Protein AF-A0AAW4WIC8-F1 (afdb_monomer)

Structure (mmCIF, N/CA/C/O backbone):
data_AF-A0AAW4WIC8-F1
#
_entry.id   AF-A0AAW4WIC8-F1
#
loop_
_atom_site.group_PDB
_atom_site.id
_atom_site.type_symbol
_atom_site.label_atom_id
_atom_site.label_alt_id
_atom_site.label_comp_id
_atom_site.label_asym_id
_atom_site.label_entity_id
_atom_site.label_seq_id
_atom_site.pdbx_PDB_ins_code
_atom_site.Cartn_x
_atom_site.Cartn_y
_atom_site.Cartn_z
_atom_site.occupancy
_atom_site.B_iso_or_equiv
_atom_site.auth_seq_id
_atom_site.auth_comp_id
_atom_site.auth_asym_id
_atom_site.auth_atom_id
_atom_site.pdbx_PDB_model_num
ATOM 1 N N . MET A 1 1 ? 14.774 10.298 -3.443 1.00 49.50 1 MET A N 1
ATOM 2 C CA . MET A 1 1 ? 14.544 8.847 -3.304 1.00 49.50 1 MET A CA 1
ATOM 3 C C . MET A 1 1 ? 13.129 8.686 -2.784 1.00 49.50 1 MET A C 1
ATOM 5 O O . MET A 1 1 ? 12.834 9.270 -1.749 1.00 49.50 1 MET A O 1
ATOM 9 N N . ILE A 1 2 ? 12.226 8.054 -3.536 1.00 53.84 2 ILE A N 1
ATOM 10 C CA . ILE A 1 2 ? 10.863 7.819 -3.039 1.00 53.84 2 ILE A CA 1
ATOM 11 C C . ILE A 1 2 ? 11.005 6.844 -1.876 1.00 53.84 2 ILE A C 1
ATOM 13 O O . ILE A 1 2 ? 11.567 5.764 -2.050 1.00 53.84 2 ILE A O 1
ATOM 17 N N . LYS A 1 3 ? 10.554 7.234 -0.688 1.00 72.44 3 LYS A N 1
ATOM 18 C CA . LYS A 1 3 ? 10.558 6.358 0.480 1.00 72.44 3 LYS A CA 1
ATOM 19 C C . LYS A 1 3 ? 9.351 5.424 0.397 1.00 72.44 3 LYS A C 1
ATOM 21 O O . LYS A 1 3 ? 8.388 5.569 1.139 1.00 72.44 3 LYS A O 1
ATOM 26 N N . VAL A 1 4 ? 9.398 4.504 -0.568 1.00 75.75 4 VAL A N 1
ATOM 27 C CA . VAL A 1 4 ? 8.315 3.555 -0.882 1.00 75.75 4 VAL A CA 1
ATOM 28 C C . VAL A 1 4 ? 7.869 2.797 0.369 1.00 75.75 4 VAL A C 1
ATOM 30 O O . VAL A 1 4 ? 6.677 2.601 0.566 1.00 75.75 4 VAL A O 1
ATOM 33 N N . GLU A 1 5 ? 8.810 2.459 1.253 1.00 81.56 5 GLU A N 1
ATOM 34 C CA . GLU A 1 5 ? 8.528 1.884 2.571 1.00 81.56 5 GLU A CA 1
ATOM 35 C C . GLU A 1 5 ? 7.619 2.767 3.436 1.00 81.56 5 GLU A C 1
ATOM 37 O O . GLU A 1 5 ? 6.621 2.275 3.954 1.00 81.56 5 GLU A O 1
ATOM 42 N N . GLU A 1 6 ? 7.954 4.050 3.619 1.00 82.50 6 GLU A N 1
ATOM 43 C CA . GLU A 1 6 ? 7.175 4.953 4.478 1.00 82.50 6 GLU A CA 1
ATOM 44 C C . GLU A 1 6 ? 5.765 5.146 3.922 1.00 82.50 6 GLU A C 1
ATOM 46 O O . GLU A 1 6 ? 4.796 5.097 4.676 1.00 82.50 6 GLU A O 1
ATOM 51 N N . THR A 1 7 ? 5.645 5.297 2.601 1.00 84.75 7 THR A N 1
ATOM 52 C CA . THR A 1 7 ? 4.344 5.394 1.936 1.00 84.75 7 THR A CA 1
ATOM 53 C C . THR A 1 7 ? 3.537 4.114 2.122 1.00 84.75 7 THR A C 1
ATOM 55 O O . THR A 1 7 ? 2.395 4.181 2.554 1.00 84.75 7 THR A O 1
ATOM 58 N N . LEU A 1 8 ? 4.117 2.941 1.857 1.00 83.19 8 LEU A N 1
ATOM 59 C CA . LEU A 1 8 ? 3.405 1.673 2.017 1.00 83.19 8 LEU A CA 1
ATOM 60 C C . LEU A 1 8 ? 2.967 1.435 3.462 1.00 83.19 8 LEU A C 1
ATOM 62 O O . LEU A 1 8 ? 1.835 1.019 3.673 1.00 83.19 8 LEU A O 1
ATOM 66 N N . LYS A 1 9 ? 3.822 1.721 4.449 1.00 84.81 9 LYS A N 1
ATOM 67 C CA . LYS A 1 9 ? 3.450 1.601 5.866 1.00 84.81 9 LYS A CA 1
ATOM 68 C C . LYS A 1 9 ? 2.268 2.498 6.215 1.00 84.81 9 LYS A C 1
ATOM 70 O O . LYS A 1 9 ? 1.295 1.998 6.762 1.00 84.81 9 LYS 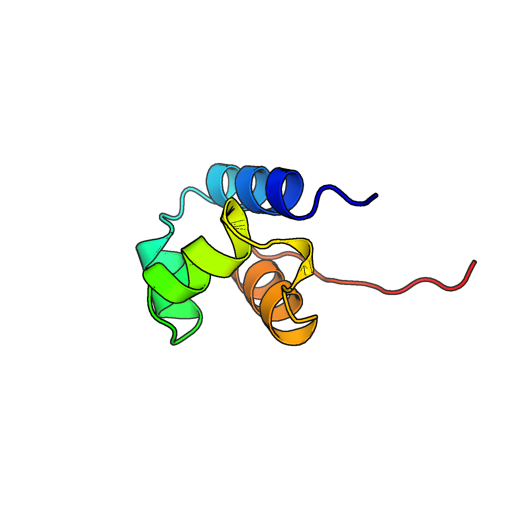A O 1
ATOM 75 N N . ALA A 1 10 ? 2.321 3.774 5.831 1.00 87.56 10 ALA A N 1
ATOM 76 C CA . ALA A 1 10 ? 1.234 4.712 6.097 1.00 87.56 10 ALA A CA 1
ATOM 77 C C . ALA A 1 10 ? -0.092 4.246 5.473 1.00 87.56 10 ALA A C 1
ATOM 79 O O . ALA A 1 10 ? -1.103 4.191 6.163 1.00 87.56 10 ALA A O 1
ATOM 80 N N . LEU A 1 11 ? -0.078 3.822 4.204 1.00 88.12 11 LEU A N 1
ATOM 81 C CA . LEU A 1 11 ? -1.285 3.349 3.512 1.00 88.12 11 LEU A CA 1
ATOM 82 C C . LEU A 1 11 ? -1.859 2.068 4.135 1.00 88.12 11 LEU A C 1
ATOM 84 O O . LEU A 1 11 ? -3.073 1.875 4.189 1.00 88.12 11 LEU A O 1
ATOM 88 N N . ILE A 1 12 ? -0.990 1.174 4.602 1.00 86.19 12 ILE A N 1
ATOM 89 C CA . ILE A 1 12 ? -1.402 -0.046 5.295 1.00 86.19 12 ILE A CA 1
ATOM 90 C C . ILE A 1 12 ? -2.044 0.296 6.640 1.00 86.19 12 ILE A C 1
ATOM 92 O O . ILE A 1 12 ? -3.129 -0.211 6.928 1.00 86.19 12 ILE A O 1
ATOM 96 N N . ASP A 1 13 ? -1.421 1.176 7.422 1.00 87.44 13 ASP A N 1
ATOM 97 C CA . ASP A 1 13 ? -1.949 1.619 8.713 1.00 87.44 13 ASP A CA 1
ATOM 98 C C . ASP A 1 13 ? -3.307 2.329 8.543 1.00 87.44 13 ASP A C 1
ATOM 100 O O . ASP A 1 13 ? -4.257 2.026 9.267 1.00 87.44 13 ASP A O 1
ATOM 104 N N . GLU A 1 14 ? -3.442 3.194 7.530 1.00 88.81 14 GLU A N 1
ATOM 105 C CA . GLU A 1 14 ? -4.696 3.877 7.169 1.00 88.81 14 GLU A CA 1
ATOM 106 C C . GLU A 1 14 ? -5.806 2.903 6.753 1.00 88.81 14 GLU A C 1
ATOM 108 O O . GLU A 1 14 ? -6.980 3.130 7.049 1.00 88.81 14 GLU A O 1
ATOM 113 N N . SER A 1 15 ? -5.455 1.793 6.099 1.00 87.44 15 SER A N 1
ATOM 114 C CA . SER A 1 15 ? -6.434 0.788 5.670 1.00 87.44 15 SER A CA 1
ATOM 115 C C . SER A 1 15 ? -7.042 -0.023 6.820 1.00 87.44 15 SER A C 1
ATOM 117 O O . SER A 1 15 ? -8.024 -0.739 6.611 1.00 87.44 15 SER A O 1
ATOM 119 N N . GLY A 1 16 ? -6.437 0.015 8.014 1.00 87.94 16 GLY A N 1
ATOM 120 C CA . GLY A 1 16 ? -6.816 -0.822 9.156 1.00 87.94 16 GLY A CA 1
ATOM 121 C C . GLY A 1 16 ? -6.564 -2.323 8.954 1.00 87.94 16 GLY A C 1
ATOM 122 O O . GLY A 1 16 ? -6.966 -3.134 9.793 1.00 87.94 16 GLY A O 1
ATOM 123 N N . LYS A 1 17 ? -5.913 -2.723 7.853 1.00 87.44 17 LYS A N 1
ATOM 124 C CA . LYS A 1 17 ? -5.578 -4.119 7.557 1.00 87.44 17 LYS A CA 1
ATOM 125 C C . LYS A 1 17 ? -4.227 -4.493 8.153 1.00 87.44 17 LYS A C 1
ATOM 127 O O . LYS A 1 17 ? -3.251 -3.755 8.096 1.00 87.44 17 LYS A O 1
ATOM 132 N N . THR A 1 18 ? -4.133 -5.720 8.646 1.00 87.50 18 THR A N 1
ATOM 133 C CA . THR A 1 18 ? -2.853 -6.300 9.061 1.00 87.50 18 THR A CA 1
ATOM 134 C C . THR A 1 18 ? -2.025 -6.749 7.853 1.00 87.50 18 THR A C 1
ATOM 136 O O . THR A 1 18 ? -2.563 -7.145 6.815 1.00 87.50 18 THR A O 1
ATOM 139 N N . HIS A 1 19 ? -0.700 -6.828 8.015 1.00 85.00 19 HIS A N 1
ATOM 140 C CA . HIS A 1 19 ? 0.193 -7.413 7.002 1.00 85.00 19 HIS A CA 1
ATOM 141 C C . HIS A 1 19 ? -0.218 -8.833 6.585 1.00 85.00 19 HIS A C 1
ATOM 143 O O . HIS A 1 19 ? -0.013 -9.227 5.442 1.00 85.00 19 HIS A O 1
ATOM 149 N N . THR A 1 20 ? -0.794 -9.618 7.498 1.00 88.44 20 THR A N 1
ATOM 150 C CA . THR A 1 20 ? -1.267 -10.974 7.192 1.00 88.44 20 THR A CA 1
ATOM 151 C C . THR A 1 20 ? -2.462 -10.950 6.242 1.00 88.44 20 THR A C 1
ATOM 153 O O . THR A 1 20 ? -2.488 -11.731 5.294 1.00 88.44 20 THR A O 1
ATOM 156 N N . GLN A 1 21 ? -3.424 -10.048 6.457 1.00 89.06 21 GLN A N 1
ATOM 157 C CA . GLN A 1 21 ? -4.591 -9.909 5.579 1.00 89.06 21 GLN A CA 1
ATOM 158 C C . GLN A 1 21 ? -4.172 -9.456 4.182 1.00 89.06 21 GLN A C 1
ATOM 160 O O . GLN A 1 21 ? -4.559 -10.083 3.201 1.00 89.06 21 GLN A O 1
ATOM 165 N N . ILE A 1 22 ? -3.306 -8.446 4.092 1.00 87.38 22 ILE A N 1
ATOM 166 C CA . ILE A 1 22 ? -2.801 -7.952 2.804 1.00 87.38 22 ILE A CA 1
ATOM 167 C C . ILE A 1 22 ? -2.021 -9.049 2.075 1.00 87.38 22 ILE A C 1
ATOM 169 O O . ILE A 1 22 ? -2.270 -9.303 0.902 1.00 87.38 22 ILE A O 1
ATOM 173 N N . ALA A 1 23 ? -1.124 -9.762 2.763 1.00 88.25 23 ALA A N 1
ATOM 174 C CA . ALA A 1 23 ? -0.383 -10.870 2.159 1.00 88.25 23 ALA A CA 1
ATOM 175 C C . ALA A 1 23 ? -1.320 -11.972 1.632 1.00 88.25 23 ALA A C 1
ATOM 177 O O . ALA A 1 23 ? -1.135 -12.450 0.513 1.00 88.25 23 ALA A O 1
ATOM 178 N N . SER A 1 24 ? -2.356 -12.318 2.405 1.00 88.75 24 SER A N 1
ATOM 179 C CA . SER A 1 24 ? -3.385 -13.282 2.006 1.00 88.75 24 SER A CA 1
ATOM 180 C C . SER A 1 24 ? -4.152 -12.819 0.766 1.00 88.75 24 SER A C 1
ATOM 182 O O . SER A 1 24 ? -4.340 -13.601 -0.162 1.00 88.75 24 SER A O 1
ATOM 184 N N . GLU A 1 25 ? -4.572 -11.554 0.717 1.00 86.25 25 GLU A N 1
ATOM 185 C CA . GLU A 1 25 ? -5.285 -10.972 -0.430 1.00 86.25 25 GLU A CA 1
ATOM 186 C C . GLU A 1 25 ? -4.421 -10.899 -1.697 1.00 86.25 25 GLU A C 1
ATOM 188 O O . GLU A 1 25 ? -4.949 -10.931 -2.811 1.00 86.25 25 GLU A O 1
ATOM 193 N N . LEU A 1 26 ? -3.103 -10.802 -1.528 1.00 84.06 26 LEU A N 1
ATOM 194 C CA . LEU A 1 26 ? -2.114 -10.802 -2.604 1.00 84.06 26 LEU A CA 1
ATOM 195 C C . LEU A 1 26 ? -1.667 -12.213 -3.015 1.00 84.06 26 LEU A C 1
ATOM 197 O O . LEU A 1 26 ? -0.856 -12.347 -3.930 1.00 84.06 26 LEU A O 1
ATOM 201 N N . GLY A 1 27 ? -2.154 -13.262 -2.344 1.00 87.44 27 GLY A N 1
ATOM 202 C CA . GLY A 1 27 ? -1.758 -14.643 -2.622 1.00 87.44 27 GLY A CA 1
ATOM 203 C C . GLY A 1 27 ? -0.284 -14.932 -2.319 1.00 87.44 27 GLY A C 1
ATOM 204 O O . GLY A 1 27 ? 0.322 -15.776 -2.976 1.00 87.44 27 GLY A O 1
ATOM 205 N N . MET A 1 28 ? 0.314 -14.231 -1.350 1.00 87.94 28 MET A N 1
ATOM 206 C CA . MET A 1 28 ? 1.716 -14.409 -0.961 1.00 87.94 28 MET A CA 1
ATOM 207 C C . MET A 1 28 ? 1.888 -14.638 0.541 1.00 87.94 28 MET A C 1
ATOM 209 O O . MET A 1 28 ? 0.981 -14.431 1.345 1.00 87.94 28 MET A O 1
ATOM 213 N N . SER A 1 29 ? 3.091 -15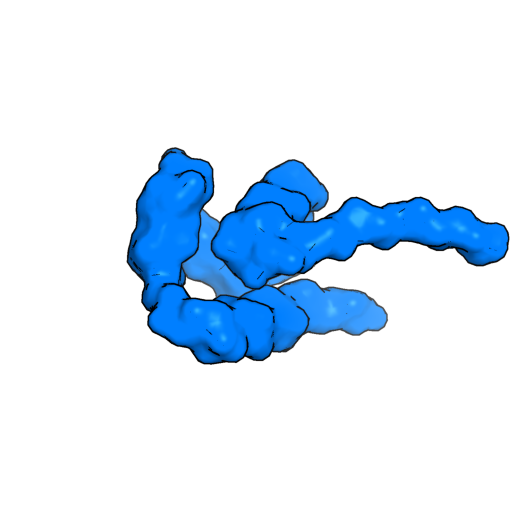.052 0.947 1.00 90.19 29 SER A N 1
ATOM 214 C CA . SER A 1 29 ? 3.406 -15.200 2.367 1.00 90.19 29 SER A CA 1
ATOM 215 C C . SER A 1 29 ? 3.576 -13.839 3.051 1.00 90.19 29 SER A C 1
ATOM 217 O O . SER A 1 29 ? 4.083 -12.878 2.463 1.00 90.19 29 SER A O 1
ATOM 219 N N . ARG A 1 30 ? 3.238 -13.769 4.344 1.00 89.31 30 ARG A N 1
ATOM 220 C CA . ARG A 1 30 ? 3.504 -12.585 5.178 1.00 89.31 30 ARG A CA 1
ATOM 221 C C . ARG A 1 30 ? 4.995 -12.233 5.202 1.00 89.31 30 ARG A C 1
ATOM 223 O O . ARG A 1 30 ? 5.340 -11.054 5.245 1.00 89.31 30 ARG A O 1
ATOM 230 N N . GLN A 1 31 ? 5.882 -13.235 5.187 1.00 88.44 31 GLN A N 1
ATOM 231 C CA . GLN A 1 31 ? 7.329 -13.010 5.136 1.00 88.44 31 GLN A CA 1
ATOM 232 C C . GLN A 1 31 ? 7.740 -12.300 3.843 1.00 88.44 31 GLN A C 1
ATOM 234 O O . GLN A 1 31 ? 8.509 -11.345 3.910 1.00 88.44 31 GLN A O 1
ATOM 239 N N . SER A 1 32 ? 7.198 -12.724 2.697 1.00 85.44 32 SER A N 1
ATOM 240 C CA . SER A 1 32 ? 7.456 -12.096 1.396 1.00 85.44 32 SER A CA 1
ATOM 241 C C . SER A 1 32 ? 7.013 -10.636 1.399 1.00 85.44 32 SER A C 1
ATOM 243 O O . SER A 1 32 ? 7.804 -9.760 1.060 1.00 85.44 32 SER A O 1
ATOM 245 N N . LEU A 1 33 ? 5.796 -10.355 1.877 1.00 85.44 33 LEU A N 1
ATOM 246 C CA . LEU A 1 33 ? 5.304 -8.983 2.000 1.00 85.44 33 LEU A CA 1
ATOM 247 C C . LEU A 1 33 ? 6.201 -8.140 2.921 1.00 85.44 33 LEU A C 1
ATOM 249 O O . LEU A 1 33 ? 6.612 -7.042 2.556 1.00 85.44 33 LEU A O 1
ATOM 253 N N . SER A 1 34 ? 6.566 -8.668 4.094 1.00 85.12 34 SER A N 1
ATOM 254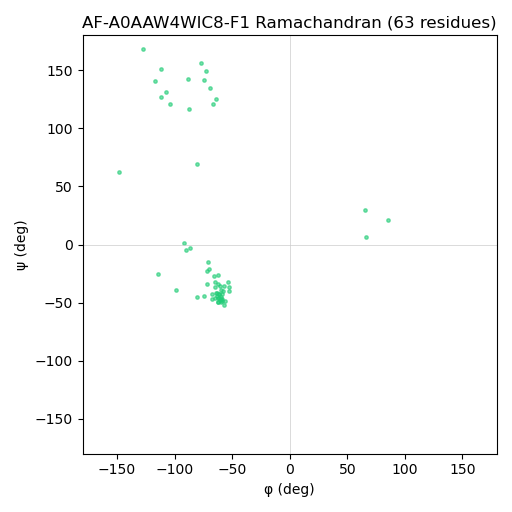 C CA . SER A 1 34 ? 7.459 -7.966 5.020 1.00 85.12 34 SER A CA 1
ATOM 255 C C . SER A 1 34 ? 8.830 -7.691 4.406 1.00 85.12 34 SER A C 1
ATOM 257 O O . SER A 1 34 ? 9.411 -6.650 4.687 1.00 85.12 34 SER A O 1
ATOM 259 N N . GLN A 1 35 ? 9.361 -8.596 3.585 1.00 83.50 35 GLN A N 1
ATOM 260 C CA . GLN A 1 35 ? 10.652 -8.401 2.931 1.00 83.50 35 GLN A C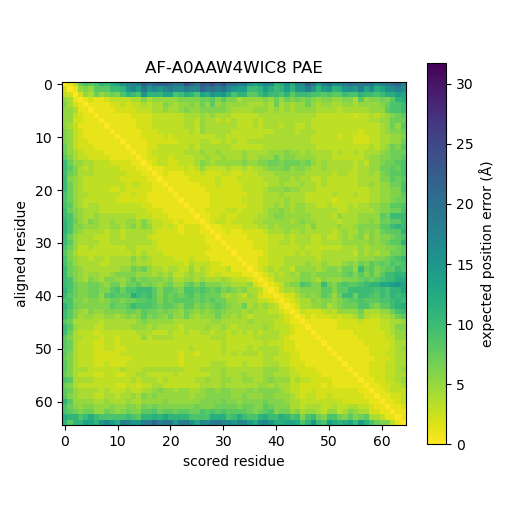A 1
ATOM 261 C C . GLN A 1 35 ? 10.621 -7.196 1.983 1.00 83.50 35 GLN A C 1
ATOM 263 O O . GLN A 1 35 ? 11.559 -6.399 2.001 1.00 83.50 35 GLN A O 1
ATOM 268 N N . TYR A 1 36 ? 9.529 -7.037 1.231 1.00 79.19 36 TYR A N 1
ATOM 269 C CA . TYR A 1 36 ? 9.331 -5.902 0.330 1.00 79.19 36 TYR A CA 1
ATOM 270 C C . TYR A 1 36 ? 9.065 -4.587 1.060 1.00 79.19 36 TYR A C 1
ATOM 272 O O . TYR A 1 36 ? 9.493 -3.546 0.585 1.00 79.19 36 TYR A O 1
ATOM 280 N N . ILE A 1 37 ? 8.379 -4.611 2.204 1.00 77.94 37 ILE A N 1
ATOM 281 C CA . ILE A 1 37 ? 8.053 -3.376 2.929 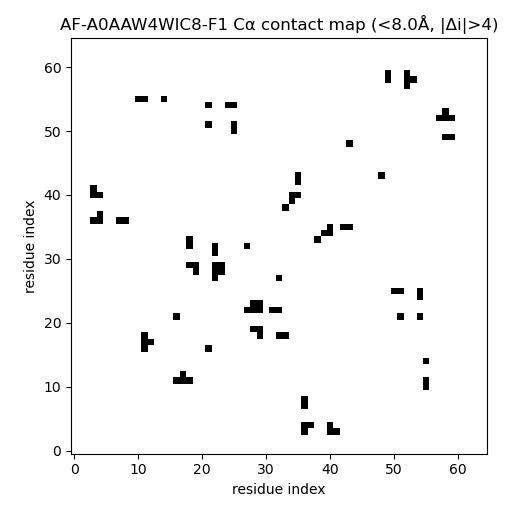1.00 77.94 37 ILE A CA 1
ATOM 282 C C . ILE A 1 37 ? 9.239 -2.892 3.768 1.00 77.94 37 ILE A C 1
ATOM 284 O O . ILE A 1 37 ? 9.525 -1.703 3.756 1.00 77.94 37 ILE A O 1
ATOM 288 N N . THR A 1 38 ? 9.915 -3.777 4.513 1.00 77.38 38 THR A N 1
ATOM 289 C CA . THR A 1 38 ? 10.836 -3.352 5.589 1.00 77.38 38 THR A CA 1
ATOM 290 C C . THR A 1 38 ? 12.302 -3.682 5.365 1.00 77.38 38 THR A C 1
ATOM 292 O O . THR A 1 38 ? 13.158 -3.039 5.963 1.00 77.38 38 THR A O 1
ATOM 295 N N . ARG A 1 39 ? 12.626 -4.716 4.578 1.00 74.88 39 ARG A N 1
ATOM 296 C CA . ARG A 1 39 ? 14.024 -5.159 4.427 1.00 74.88 39 ARG A CA 1
ATOM 297 C C . ARG A 1 39 ? 14.683 -4.631 3.167 1.00 74.88 39 ARG A C 1
ATOM 299 O O . ARG A 1 39 ? 15.874 -4.353 3.217 1.00 74.88 39 ARG A O 1
ATOM 306 N N . LYS A 1 40 ? 13.939 -4.583 2.061 1.00 76.75 40 LYS A N 1
ATOM 307 C CA . LYS A 1 40 ? 14.454 -4.220 0.736 1.00 76.75 40 LYS A CA 1
ATOM 308 C C . LYS A 1 40 ? 13.396 -3.513 -0.127 1.00 76.75 40 LYS A C 1
ATOM 310 O O . LYS A 1 40 ? 12.979 -4.057 -1.156 1.00 76.75 40 LYS A O 1
ATOM 315 N N . PRO A 1 41 ? 12.907 -2.337 0.291 1.00 72.12 41 PRO A N 1
ATOM 316 C CA . PRO A 1 41 ? 11.878 -1.602 -0.445 1.00 72.12 41 PRO A CA 1
ATOM 317 C C . PRO A 1 41 ? 12.315 -1.171 -1.848 1.00 72.12 41 PRO A C 1
ATOM 319 O O . PRO A 1 41 ? 11.483 -1.061 -2.742 1.00 72.12 41 PRO A O 1
ATOM 322 N N . GLU A 1 42 ? 13.610 -0.987 -2.084 1.00 76.75 42 GLU A N 1
ATOM 323 C CA . GLU A 1 42 ? 14.189 -0.702 -3.398 1.00 76.75 42 GLU A CA 1
ATOM 324 C C . GLU A 1 42 ? 14.142 -1.892 -4.371 1.00 76.75 42 GLU A C 1
ATOM 326 O O . GLU A 1 42 ? 14.197 -1.692 -5.582 1.00 76.75 42 GLU A O 1
ATOM 331 N N . GLU A 1 43 ? 14.006 -3.121 -3.863 1.00 80.00 43 GLU A N 1
ATOM 332 C CA . GLU A 1 43 ? 13.877 -4.338 -4.676 1.00 80.00 43 GLU A CA 1
ATOM 333 C C . GLU A 1 43 ? 12.408 -4.692 -4.975 1.00 80.00 43 GLU A C 1
ATOM 335 O O . GLU A 1 43 ? 12.137 -5.706 -5.633 1.00 80.00 43 GLU A O 1
ATOM 340 N N . ILE A 1 44 ? 11.437 -3.890 -4.508 1.00 81.56 44 ILE A N 1
ATOM 341 C CA . ILE A 1 44 ? 10.028 -4.157 -4.795 1.00 81.56 44 ILE A CA 1
ATOM 342 C C . ILE A 1 44 ? 9.773 -4.042 -6.298 1.00 81.56 44 ILE A C 1
ATOM 344 O O . ILE A 1 44 ? 10.062 -3.038 -6.951 1.00 81.56 44 ILE A O 1
ATOM 348 N N . ARG A 1 45 ? 9.206 -5.101 -6.875 1.00 83.00 45 ARG A N 1
ATOM 349 C CA . ARG A 1 45 ? 8.812 -5.085 -8.282 1.00 83.00 45 ARG A CA 1
ATOM 350 C C . ARG A 1 45 ? 7.550 -4.245 -8.451 1.00 83.00 45 ARG A C 1
ATOM 352 O O . ARG A 1 45 ? 6.630 -4.340 -7.639 1.00 83.00 45 ARG A O 1
ATOM 359 N N . LEU A 1 46 ? 7.479 -3.486 -9.545 1.0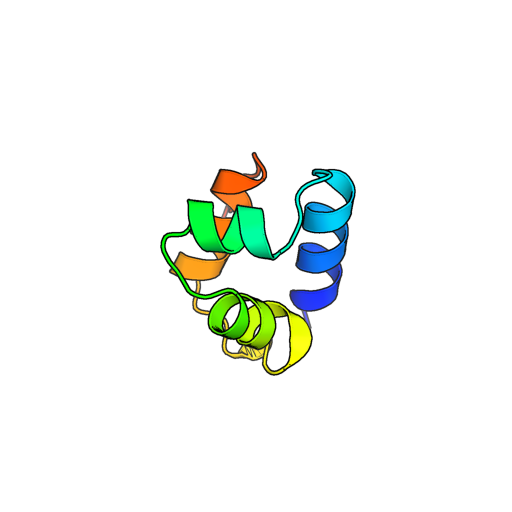0 83.75 46 LEU A N 1
ATOM 360 C CA . LEU A 1 46 ? 6.353 -2.594 -9.850 1.00 83.75 46 LEU A CA 1
ATOM 361 C C . LEU A 1 46 ? 4.995 -3.313 -9.793 1.00 83.75 46 LEU A C 1
ATOM 363 O O . LEU A 1 46 ? 4.040 -2.772 -9.254 1.00 83.75 46 LEU A O 1
ATOM 367 N N . ASN A 1 47 ? 4.919 -4.551 -10.290 1.00 84.56 47 ASN A N 1
ATOM 368 C CA . ASN A 1 47 ? 3.688 -5.342 -10.276 1.00 84.56 47 ASN A CA 1
ATOM 369 C C . ASN A 1 47 ? 3.220 -5.699 -8.853 1.00 84.56 47 ASN A C 1
ATOM 371 O O . ASN A 1 47 ? 2.022 -5.786 -8.611 1.00 84.56 47 ASN A O 1
ATOM 375 N N . ILE A 1 48 ? 4.150 -5.894 -7.912 1.00 83.62 48 ILE A N 1
ATOM 376 C CA . ILE A 1 48 ? 3.822 -6.142 -6.503 1.00 83.62 48 ILE A CA 1
ATOM 377 C C . ILE A 1 48 ? 3.360 -4.849 -5.839 1.00 83.62 48 ILE A C 1
ATOM 379 O O . ILE A 1 48 ? 2.349 -4.855 -5.146 1.00 83.62 48 ILE A O 1
ATOM 383 N N . LEU A 1 49 ? 4.066 -3.742 -6.088 1.00 85.31 49 LEU A N 1
ATOM 384 C CA . LEU A 1 49 ? 3.671 -2.424 -5.594 1.00 85.31 49 LEU A CA 1
ATOM 385 C C . LEU A 1 49 ? 2.254 -2.064 -6.055 1.00 85.31 49 LEU A C 1
ATOM 387 O O . LEU A 1 49 ? 1.425 -1.687 -5.234 1.00 85.31 49 LEU A O 1
ATOM 391 N N . GLN A 1 50 ? 1.970 -2.230 -7.348 1.00 88.38 50 GLN A N 1
ATOM 392 C CA . GLN A 1 50 ? 0.648 -1.992 -7.915 1.00 88.38 50 GLN A C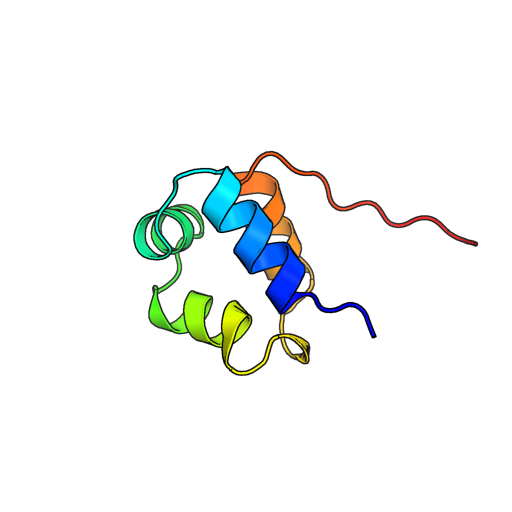A 1
ATOM 393 C C . GLN A 1 50 ? -0.412 -2.878 -7.252 1.00 88.38 50 GLN A C 1
ATOM 395 O O . GLN A 1 50 ? -1.414 -2.360 -6.783 1.00 88.38 50 GLN A O 1
ATOM 400 N N . ALA A 1 51 ? -0.160 -4.184 -7.116 1.00 87.75 51 ALA A N 1
ATOM 401 C CA . ALA A 1 51 ? -1.115 -5.087 -6.479 1.00 87.75 51 ALA A CA 1
ATOM 402 C C . ALA A 1 51 ? -1.422 -4.690 -5.023 1.00 87.75 51 ALA A C 1
ATOM 404 O O . ALA A 1 51 ? -2.572 -4.771 -4.598 1.00 87.75 51 ALA A O 1
ATOM 405 N N . VAL A 1 52 ? -0.418 -4.244 -4.257 1.00 85.69 52 VAL A N 1
ATOM 406 C CA . VAL A 1 52 ? -0.630 -3.733 -2.893 1.00 85.69 52 VAL A CA 1
ATOM 407 C C . VAL A 1 52 ? -1.525 -2.493 -2.926 1.00 85.69 52 VAL A C 1
ATOM 409 O O . VAL A 1 52 ? -2.508 -2.447 -2.193 1.00 85.69 52 VAL A O 1
ATOM 412 N N . LEU A 1 53 ? -1.224 -1.518 -3.789 1.00 88.75 53 LEU A N 1
ATOM 413 C CA . LEU A 1 53 ? -2.010 -0.287 -3.921 1.00 88.75 53 LEU A CA 1
ATOM 414 C C . LEU A 1 53 ? -3.461 -0.577 -4.323 1.00 88.75 53 LEU A C 1
ATOM 416 O O . LEU A 1 53 ? -4.372 -0.089 -3.656 1.00 88.75 53 LEU A O 1
ATOM 420 N N . ASP A 1 54 ? -3.680 -1.459 -5.300 1.00 89.75 54 ASP A N 1
ATOM 421 C CA . ASP A 1 54 ? -5.017 -1.862 -5.749 1.00 89.75 54 ASP A CA 1
ATOM 422 C C . ASP A 1 54 ? -5.840 -2.461 -4.590 1.00 89.75 54 ASP A C 1
ATOM 424 O O . ASP A 1 54 ? -7.026 -2.166 -4.434 1.00 89.75 54 ASP A O 1
ATOM 428 N N . LYS A 1 55 ? -5.216 -3.274 -3.721 1.00 86.38 55 LYS A N 1
ATOM 429 C CA . LYS A 1 55 ? -5.874 -3.867 -2.535 1.00 86.38 55 LYS A CA 1
ATOM 430 C C . LYS A 1 55 ? -6.159 -2.876 -1.414 1.00 86.38 55 LYS A C 1
ATOM 432 O O . LYS A 1 55 ? -7.029 -3.137 -0.574 1.00 86.38 55 LYS A O 1
ATOM 437 N N . LEU A 1 56 ? -5.423 -1.774 -1.391 1.00 86.81 56 LEU A N 1
ATOM 438 C CA . LEU A 1 56 ? -5.633 -0.660 -0.476 1.00 86.81 56 LEU A CA 1
ATOM 439 C C . LEU A 1 56 ? -6.601 0.384 -1.061 1.00 86.81 56 LEU A C 1
ATOM 441 O O . LEU A 1 56 ? -6.982 1.306 -0.351 1.00 86.81 56 LEU A O 1
ATOM 445 N N . GLY A 1 57 ? -7.041 0.226 -2.317 1.00 88.38 57 GLY A N 1
ATOM 446 C CA . GLY A 1 57 ? -7.967 1.146 -2.984 1.00 88.38 57 GLY A CA 1
ATOM 447 C C . GLY A 1 57 ? -7.294 2.348 -3.655 1.00 88.38 57 GLY A C 1
ATOM 448 O O . GLY A 1 57 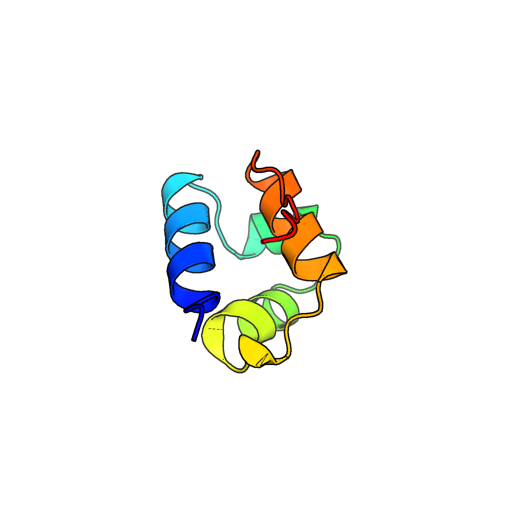? -7.956 3.355 -3.893 1.00 88.38 57 GLY A O 1
ATOM 449 N N . TYR A 1 58 ? -5.999 2.255 -3.961 1.00 90.12 58 TYR A N 1
ATOM 450 C CA . TYR A 1 58 ? -5.214 3.303 -4.617 1.00 90.12 58 TYR A CA 1
ATOM 451 C C . TYR A 1 58 ? -4.808 2.886 -6.031 1.00 90.12 58 TYR A C 1
ATOM 453 O O . TYR A 1 58 ? -4.572 1.714 -6.300 1.00 90.12 58 TYR A O 1
ATOM 461 N N . GLU A 1 59 ? -4.651 3.868 -6.920 1.00 89.62 59 GLU A N 1
ATOM 462 C CA . GLU A 1 59 ? -4.198 3.662 -8.297 1.00 89.62 59 GLU A CA 1
ATOM 463 C C . GLU A 1 59 ? -2.761 4.170 -8.484 1.00 89.62 59 GLU A C 1
ATOM 465 O O . GLU A 1 59 ? -2.426 5.305 -8.128 1.00 89.62 59 GLU A O 1
ATOM 470 N N . LEU A 1 60 ? -1.903 3.346 -9.094 1.00 88.25 60 LEU A N 1
ATOM 471 C CA . LEU A 1 60 ? -0.564 3.759 -9.512 1.00 88.25 60 LEU A CA 1
ATOM 472 C C . LEU A 1 60 ? -0.613 4.375 -10.915 1.00 88.25 60 LEU A C 1
ATOM 474 O O . LEU A 1 60 ? -0.885 3.681 -11.891 1.00 88.25 60 LEU A O 1
ATOM 478 N N . THR A 1 61 ? -0.262 5.658 -11.037 1.00 89.19 61 THR A N 1
ATOM 479 C CA . THR A 1 61 ? -0.210 6.354 -12.333 1.00 89.19 61 THR A CA 1
ATOM 480 C C . THR A 1 61 ? 1.204 6.814 -12.680 1.00 89.19 61 THR A C 1
ATOM 482 O O . THR A 1 61 ? 1.961 7.287 -11.831 1.00 89.19 61 THR A O 1
ATOM 485 N N . LEU A 1 62 ? 1.572 6.696 -13.959 1.00 87.38 62 LEU A N 1
ATOM 486 C CA . LEU A 1 62 ? 2.815 7.238 -14.506 1.00 87.38 62 LEU A CA 1
ATOM 487 C C . LEU A 1 62 ? 2.496 8.498 -15.312 1.00 87.38 62 LEU A C 1
ATOM 489 O O . LEU A 1 62 ? 1.755 8.444 -16.291 1.00 87.38 62 LEU A O 1
ATOM 493 N N . LYS A 1 63 ? 3.081 9.634 -14.925 1.00 92.00 63 LYS A N 1
ATOM 494 C CA . LYS A 1 63 ? 3.005 10.885 -15.690 1.00 92.00 63 LYS A CA 1
ATOM 495 C C . LYS A 1 63 ? 4.376 11.233 -16.253 1.00 92.00 63 LYS A C 1
ATOM 497 O O . LYS A 1 63 ? 5.360 11.296 -15.518 1.00 92.00 63 LYS A O 1
ATOM 502 N N . LYS A 1 64 ? 4.430 11.468 -17.564 1.00 88.25 64 LYS A N 1
ATOM 503 C CA . LYS A 1 64 ? 5.611 12.028 -18.226 1.00 88.25 64 LYS A CA 1
ATOM 504 C C . LYS A 1 64 ? 5.766 13.490 -17.785 1.00 88.25 64 LYS A C 1
ATOM 506 O O . LYS A 1 64 ? 4.765 14.199 -17.724 1.00 88.25 64 LYS A O 1
ATOM 511 N N . LYS A 1 65 ? 6.993 13.892 -17.440 1.00 78.69 65 LYS A N 1
ATOM 512 C CA . LYS A 1 65 ? 7.327 15.299 -17.175 1.00 78.69 65 LYS A CA 1
ATOM 513 C C . LYS A 1 65 ? 7.270 16.127 -18.451 1.00 78.69 65 LYS A C 1
ATOM 515 O O . LYS A 1 65 ? 7.655 15.578 -19.510 1.00 78.69 65 LYS A O 1
#

Sequence (65 aa):
MIKVEETLKALIDESGKTHTQIASELGMSRQSLSQYITRKPEEIRLNILQAVLDKLGYELTLKKK

Foldseek 3Di:
DPLLLVVLVVLCVVLVDDLCVLCVQVVHDSVVSCCCNPVCVVPDDPVNSQSSQVVSVHHDDDDDD

Nearest PDB structures (foldseek):
  1zz7-assembly1_B-2  TM=8.672E-01  e=1.654E-02  Streptomyces wedmorensis
  1zz6-assembly1_A-2  TM=8.730E-01  e=1.983E-02  Streptomyces wedmorensis
  2bno-assembly1_A-2  TM=8.632E-01  e=3.422E-02  Streptomyces wedmorensis
  7ewc-assembly2_C  TM=8.060E-01  e=3.422E-02  Mycobacterium tuberculosis H37Rv
  2o38-assembly1_A  TM=7.114E-01  e=2.527E-02  Rhodopseudomonas palustris CGA009

InterPro domains:
  IPR001387 Cro/C1-type, helix-turn-helix domain [PF01381] (8-61)
  IPR001387 Cro/C1-type, helix-turn-helix domain [SM00530] (7-63)
  IPR001387 Cro/C1-type, helix-turn-helix domain [cd00093] (6-61)
  IPR010982 Lambda repressor-like, DNA-binding domain superfamily [G3DSA:1.10.260.40] (2-65)
  IPR010982 Lambda repressor-like, DNA-binding domain superfamily [SSF47413] (6-62)

Mean predicted aligned error: 4.6 Å

Radius of gyration: 11.43 Å; Cα contacts (8 Å, |Δi|>4): 48; chains: 1; bounding box: 22×30×27 Å

Secondary structure (DSSP, 8-state):
---HHHHHHHHHHHTT--HHHHHHHTTS-HHHHHIIIII-GGG--HHHHHHHHHHHT--------

Organism: NCBI:txid2981794

Solvent-accessible surface area (backbone atoms only — not comparable to full-atom values): 3998 Å² total; per-residue (Å²): 131,86,59,58,34,63,54,51,50,50,54,37,61,74,63,73,54,51,66,60,56,54,15,55,78,69,76,45,53,49,67,59,49,47,40,37,47,74,74,39,42,88,72,51,50,68,72,57,54,44,53,53,33,51,77,69,76,44,84,86,80,8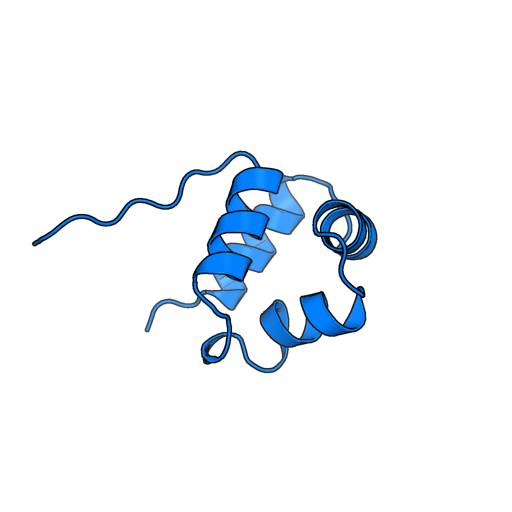8,78,85,132

pLDDT: mean 83.98, std 7.31, range [49.5, 92.0]